Protein AF-A0A539DMY1-F1 (afdb_monomer_lite)

Secondary structure (DSSP, 8-state):
-------S----EEEEEEEETTSSHHHHHHHHHHHHHHTT-SEEEEEEE-SS--TT-EEEEEEEEESS-----S--SS-SEEEESSGGGHHHH-TTTTPPTT-EEEEE-SS-GGGSSS-TTSEEEEE-HHHHHHHHHHHHHHHTTS-------------S-----------------------

pLDDT: mean 78.39, std 23.57, range [34.47, 98.5]

Foldseek 3Di:
DDDPDPDPDPDKAKEKEKDFAPLCQQVVQVVVQVVLVVVQFPAKDKAWADDPHDGGDITMIMIITHNDHDPDPDHDQAHLEYEYSALVCVVPPVRCHNHDQNGEYEYQDPDDPVPRPDDPSHHYHYDPPVVVVVVVVVVVVVVVPPPPDPDDDPDDDDDDPPPDDDPDDDDDDDDDDDDDDDD

Sequence (183 aa):
MSCMSDEPGVRMHEIRWHGRGGQGAVTSSKILAEAAFRSGWSGVTAAPSFGAERRGAPITASTRMDREPIRILSQVTTPDVVVVLDDSLLAVANPAAGLKPGGVVIVNTVRPRAELAIPADVRVVTADVTGSALLQMHSHQGRRRRTSRPRASPSSVRTREERDERTRDIDVPPERWRGRRHG

Radius of gyration: 31.94 Å; chains: 1; bounding box: 66×73×78 Å

Structure (mmCIF, N/CA/C/O backbone):
data_AF-A0A539DMY1-F1
#
_entry.id   AF-A0A539DMY1-F1
#
loop_
_atom_site.group_PDB
_atom_site.id
_atom_site.type_symbol
_atom_site.label_atom_id
_atom_site.label_alt_id
_atom_site.label_comp_id
_atom_site.label_asym_id
_atom_site.label_entity_id
_atom_site.label_seq_id
_atom_site.pdbx_PDB_ins_code
_atom_site.Cartn_x
_atom_site.Cartn_y
_atom_site.Cartn_z
_atom_site.occupancy
_atom_site.B_iso_or_equiv
_atom_site.auth_seq_id
_atom_site.auth_comp_id
_atom_site.auth_asym_id
_atom_site.auth_atom_id
_atom_site.pdbx_PDB_model_num
ATOM 1 N N . MET A 1 1 ? -35.973 -7.659 3.995 1.00 44.03 1 MET A N 1
ATOM 2 C CA . MET A 1 1 ? -35.376 -7.594 5.341 1.00 44.03 1 MET A CA 1
ATOM 3 C C . MET A 1 1 ? -34.502 -8.826 5.499 1.00 44.03 1 MET A C 1
ATOM 5 O O . MET A 1 1 ? -35.017 -9.877 5.838 1.00 44.03 1 MET A O 1
ATOM 9 N N . SER A 1 2 ? -33.229 -8.739 5.111 1.00 34.47 2 SER A N 1
ATOM 10 C CA . SER A 1 2 ? -32.269 -9.826 5.309 1.00 34.47 2 SER A CA 1
ATOM 11 C C . SER A 1 2 ? -31.121 -9.222 6.089 1.00 34.47 2 SER A C 1
ATOM 13 O O . SER A 1 2 ? -30.391 -8.379 5.571 1.00 34.47 2 SER A O 1
ATOM 15 N N . CYS A 1 3 ? -31.072 -9.570 7.368 1.00 37.69 3 CYS A N 1
ATOM 16 C CA . CYS A 1 3 ? -29.945 -9.328 8.242 1.00 37.69 3 CYS A CA 1
ATOM 17 C C . CYS A 1 3 ? -28.691 -9.909 7.578 1.00 37.69 3 CYS A C 1
ATOM 19 O O . CYS A 1 3 ? -28.530 -11.122 7.474 1.00 37.69 3 CYS A O 1
ATOM 21 N N . MET A 1 4 ? -27.821 -9.036 7.072 1.00 38.12 4 MET A N 1
ATOM 22 C CA . MET A 1 4 ? -26.410 -9.376 6.980 1.00 38.12 4 MET A CA 1
ATOM 23 C C . MET A 1 4 ? -25.925 -9.389 8.420 1.00 38.12 4 MET A C 1
ATOM 25 O O . MET A 1 4 ? -25.884 -8.349 9.070 1.00 38.12 4 MET A O 1
ATOM 29 N N . SER A 1 5 ? -25.707 -10.590 8.931 1.00 37.28 5 SER A N 1
ATOM 30 C CA . SER A 1 5 ? -25.132 -10.847 10.238 1.00 37.28 5 SER A CA 1
ATOM 31 C C . SER A 1 5 ? -23.865 -10.007 10.406 1.00 37.28 5 SER A C 1
ATOM 33 O O . SER A 1 5 ? -22.909 -10.172 9.649 1.00 37.28 5 SER A O 1
ATOM 35 N N . ASP A 1 6 ? -23.880 -9.095 11.377 1.00 40.34 6 ASP A N 1
ATOM 36 C CA . ASP A 1 6 ? -22.663 -8.555 11.970 1.00 40.34 6 ASP A CA 1
ATOM 37 C C . ASP A 1 6 ? -21.884 -9.742 12.555 1.00 40.34 6 ASP A C 1
ATOM 39 O O . ASP A 1 6 ? -22.285 -10.337 13.556 1.00 40.34 6 ASP A O 1
ATOM 43 N N . GLU A 1 7 ? -20.795 -10.126 11.892 1.00 44.75 7 GLU A N 1
ATOM 44 C CA . GLU A 1 7 ? -19.811 -11.045 12.458 1.00 44.75 7 GLU A CA 1
ATOM 45 C C . GLU A 1 7 ? -19.083 -10.331 13.614 1.00 44.75 7 GLU A C 1
ATOM 47 O O . GLU A 1 7 ? -18.642 -9.185 13.460 1.00 44.75 7 GLU A O 1
ATOM 52 N N . PRO A 1 8 ? -18.948 -10.969 14.787 1.00 44.97 8 PRO A N 1
ATOM 53 C CA . PRO A 1 8 ? -18.409 -10.327 15.971 1.00 44.97 8 PRO A CA 1
ATOM 54 C C . PRO A 1 8 ? -16.902 -10.086 15.806 1.00 44.97 8 PRO A C 1
ATOM 56 O O . PRO A 1 8 ? -16.111 -11.017 15.664 1.00 44.97 8 PRO A O 1
ATOM 59 N N . GLY A 1 9 ? -16.508 -8.813 15.872 1.00 47.12 9 GLY A N 1
ATOM 60 C CA . GLY A 1 9 ? -15.114 -8.377 15.937 1.00 47.12 9 GLY A CA 1
ATOM 61 C C . GLY A 1 9 ? -14.579 -7.861 14.607 1.00 47.12 9 GLY A C 1
ATOM 62 O O . GLY A 1 9 ? -13.800 -8.538 13.933 1.00 47.12 9 GLY A O 1
ATOM 63 N N . VAL A 1 10 ? -14.924 -6.618 14.257 1.00 53.94 10 VAL A N 1
ATOM 64 C CA . VAL A 1 10 ? -14.145 -5.869 13.265 1.00 53.94 10 VAL A CA 1
ATOM 65 C C . VAL A 1 10 ? -12.743 -5.700 13.841 1.00 53.94 10 VAL A C 1
ATOM 67 O O . VAL A 1 10 ? -12.501 -4.861 14.700 1.00 53.94 10 VAL A O 1
ATOM 70 N N . ARG A 1 11 ? -11.831 -6.567 13.397 1.00 73.88 11 ARG A N 1
ATOM 71 C CA . ARG A 1 11 ? -10.400 -6.436 13.647 1.00 73.88 11 ARG A CA 1
ATOM 72 C C . ARG A 1 11 ? -9.908 -5.172 12.952 1.00 73.88 11 ARG A C 1
ATOM 74 O O . ARG A 1 11 ? -10.286 -4.929 11.807 1.00 73.88 11 ARG A O 1
ATOM 81 N N . MET A 1 12 ? -9.022 -4.434 13.614 1.00 91.25 12 MET A N 1
ATOM 82 C CA . MET A 1 12 ? -8.227 -3.367 13.013 1.00 91.25 12 MET A CA 1
ATOM 83 C C . MET A 1 12 ? -7.776 -3.739 11.595 1.00 91.25 12 MET A C 1
ATOM 85 O O . MET A 1 12 ? -7.066 -4.730 11.403 1.00 91.25 12 MET A O 1
ATOM 89 N N . HIS A 1 13 ? -8.161 -2.923 10.617 1.00 95.62 13 HIS A N 1
ATOM 90 C CA . HIS A 1 13 ? -7.694 -3.069 9.245 1.00 95.62 13 HIS A CA 1
ATOM 91 C C . HIS A 1 13 ? -6.403 -2.294 9.061 1.00 95.62 13 HIS A C 1
ATOM 93 O O . HIS A 1 13 ? -6.352 -1.091 9.325 1.00 95.62 13 HIS A O 1
ATOM 99 N N . GLU A 1 14 ? -5.374 -2.969 8.564 1.00 97.38 14 GLU A N 1
ATOM 100 C CA . GLU A 1 14 ? -4.057 -2.389 8.354 1.00 97.38 14 GLU A CA 1
ATOM 101 C C . GLU A 1 14 ? -3.675 -2.437 6.875 1.00 97.38 14 GLU A C 1
ATOM 103 O O . GLU A 1 14 ? -3.583 -3.498 6.253 1.00 97.38 14 GLU A O 1
ATOM 108 N N . ILE A 1 15 ? -3.416 -1.263 6.309 1.00 98.12 15 ILE A N 1
ATOM 109 C CA . ILE A 1 15 ? -3.026 -1.084 4.916 1.00 98.12 15 ILE A CA 1
ATOM 110 C C . ILE A 1 15 ? -1.605 -0.546 4.883 1.00 98.12 15 ILE A C 1
ATOM 112 O O . ILE A 1 15 ? -1.301 0.449 5.544 1.00 98.12 15 ILE A O 1
ATOM 116 N N . ARG A 1 16 ? -0.740 -1.173 4.085 1.00 98.00 16 ARG A N 1
ATOM 117 C CA . ARG A 1 16 ? 0.625 -0.705 3.840 1.00 98.00 16 ARG A CA 1
ATOM 118 C C . ARG A 1 16 ? 0.800 -0.283 2.388 1.00 98.00 16 ARG A C 1
ATOM 120 O O . ARG A 1 16 ? 0.667 -1.076 1.461 1.00 98.00 16 ARG A O 1
ATOM 127 N N . TRP A 1 17 ? 1.147 0.977 2.206 1.00 98.00 17 TRP A N 1
ATOM 128 C CA . TRP A 1 17 ? 1.390 1.609 0.923 1.00 98.00 17 TRP A CA 1
ATOM 129 C C . TRP A 1 17 ? 2.879 1.561 0.612 1.00 98.00 17 TRP A C 1
ATOM 131 O O . TRP A 1 17 ? 3.698 1.905 1.460 1.00 98.00 17 TRP A O 1
ATOM 141 N N . HIS A 1 18 ? 3.216 1.176 -0.610 1.00 97.12 18 HIS A N 1
ATOM 142 C CA . HIS A 1 18 ? 4.561 1.165 -1.167 1.00 97.12 18 HIS A CA 1
ATOM 143 C C . HIS A 1 18 ? 4.584 2.089 -2.374 1.00 97.12 18 HIS A C 1
ATOM 145 O O . HIS A 1 18 ? 3.782 1.945 -3.296 1.00 97.12 18 HIS A O 1
ATOM 151 N N . GLY A 1 19 ? 5.501 3.047 -2.368 1.00 95.31 19 GLY A N 1
ATOM 152 C CA . GLY A 1 19 ? 5.672 3.988 -3.464 1.00 95.31 19 GLY A CA 1
ATOM 153 C C . GLY A 1 19 ? 7.101 4.497 -3.535 1.00 95.31 19 GLY A C 1
ATOM 154 O O . GLY A 1 19 ? 7.975 4.075 -2.784 1.00 95.31 19 GLY A O 1
ATOM 155 N N . ARG A 1 20 ? 7.333 5.448 -4.428 1.00 93.12 20 ARG A N 1
ATOM 156 C CA . ARG A 1 20 ? 8.542 6.272 -4.456 1.00 93.12 20 ARG A CA 1
ATOM 157 C C . ARG A 1 20 ? 8.213 7.695 -4.034 1.00 93.12 20 ARG A C 1
ATOM 159 O O . ARG A 1 20 ? 7.073 8.147 -4.177 1.00 93.12 20 ARG A O 1
ATOM 166 N N . GLY A 1 21 ? 9.217 8.424 -3.553 1.00 90.69 21 GLY A N 1
ATOM 167 C CA . GLY A 1 21 ? 9.070 9.844 -3.234 1.00 90.69 21 GLY A CA 1
ATOM 168 C C . GLY A 1 21 ? 8.461 10.607 -4.417 1.00 90.69 21 GLY A C 1
ATOM 169 O O . GLY A 1 21 ? 9.033 10.610 -5.504 1.00 90.69 21 GLY A O 1
ATOM 170 N N . GLY A 1 22 ? 7.292 11.222 -4.208 1.00 89.69 22 GLY A N 1
ATOM 171 C CA . GLY A 1 22 ? 6.531 11.941 -5.241 1.00 89.69 22 GLY A CA 1
ATOM 172 C C . GLY A 1 22 ? 5.372 11.168 -5.890 1.00 89.69 22 GLY A C 1
ATOM 173 O O . GLY A 1 22 ? 4.535 11.797 -6.524 1.00 89.69 22 GLY A O 1
ATOM 174 N N . GLN A 1 23 ? 5.246 9.850 -5.690 1.00 92.88 23 GLN A N 1
ATOM 175 C CA . GLN A 1 23 ? 4.141 9.052 -6.260 1.00 92.88 23 GLN A CA 1
ATOM 176 C C . GLN A 1 23 ? 2.827 9.141 -5.468 1.00 92.88 23 GLN A C 1
ATOM 178 O O . GLN A 1 23 ? 1.802 8.627 -5.902 1.00 92.88 23 GLN A O 1
ATOM 183 N N . GLY A 1 24 ? 2.844 9.783 -4.298 1.00 94.25 24 GLY A N 1
ATOM 184 C CA . GLY A 1 24 ? 1.634 10.041 -3.519 1.00 94.25 24 GLY A CA 1
ATOM 185 C C . GLY A 1 24 ? 1.256 8.972 -2.492 1.00 94.25 24 GLY A C 1
ATOM 186 O O . GLY A 1 24 ? 0.175 9.083 -1.934 1.00 94.25 24 GLY A O 1
ATOM 187 N N . ALA A 1 25 ? 2.113 7.996 -2.158 1.00 95.88 25 ALA A N 1
ATOM 188 C CA . ALA A 1 25 ? 1.799 6.968 -1.146 1.00 95.88 25 ALA A CA 1
ATOM 189 C C . ALA A 1 25 ? 1.357 7.557 0.209 1.00 95.88 25 ALA A C 1
ATOM 191 O O . ALA A 1 25 ? 0.336 7.154 0.764 1.00 95.88 25 ALA A O 1
ATOM 192 N N . VAL A 1 26 ? 2.076 8.568 0.710 1.00 95.75 26 VAL A N 1
ATOM 193 C CA . VAL A 1 26 ? 1.724 9.272 1.958 1.00 95.75 26 VAL A CA 1
ATOM 194 C C . VAL A 1 26 ? 0.393 10.013 1.824 1.00 95.75 26 VAL A C 1
ATOM 196 O O . VAL A 1 26 ? -0.422 10.010 2.744 1.00 95.75 26 VAL A O 1
ATOM 199 N N . THR A 1 27 ? 0.158 10.643 0.675 1.00 97.19 27 THR A N 1
ATOM 200 C CA . THR A 1 27 ? -1.080 11.377 0.404 1.00 97.19 27 THR A CA 1
ATOM 201 C C . THR A 1 27 ? -2.274 10.428 0.334 1.00 97.19 27 THR A C 1
ATOM 203 O O . THR A 1 27 ? -3.262 10.664 1.019 1.00 97.19 27 THR A O 1
ATOM 206 N N . SER A 1 28 ? -2.171 9.324 -0.409 1.00 97.94 28 SER A N 1
ATOM 207 C CA . SER A 1 28 ? -3.216 8.299 -0.511 1.00 97.94 28 SER A CA 1
ATOM 208 C C . SER A 1 28 ? -3.543 7.680 0.846 1.00 97.94 28 SER A C 1
ATOM 210 O O . SER A 1 28 ? -4.714 7.535 1.184 1.00 97.94 28 SER A O 1
ATOM 212 N N . SER A 1 29 ? -2.522 7.401 1.662 1.00 98.06 29 SER A N 1
ATOM 213 C CA . SER A 1 29 ? -2.694 6.909 3.031 1.00 98.06 29 SER A CA 1
ATOM 214 C C . SER A 1 29 ? -3.525 7.860 3.900 1.00 98.06 29 SER A C 1
ATOM 216 O O . SER A 1 29 ? -4.466 7.422 4.568 1.00 98.06 29 SER A O 1
ATOM 218 N N . LYS A 1 30 ? -3.223 9.165 3.848 1.00 98.06 30 LYS A N 1
ATOM 219 C CA . LYS A 1 30 ? -3.973 10.207 4.568 1.00 98.06 30 LYS A CA 1
ATOM 220 C C . LYS A 1 30 ? -5.390 10.381 4.029 1.00 98.06 30 LYS A C 1
ATOM 222 O O . LYS A 1 30 ? -6.317 10.501 4.820 1.00 98.06 30 LYS A O 1
ATOM 227 N N . ILE A 1 31 ? -5.565 10.364 2.705 1.00 98.50 31 ILE A N 1
ATOM 228 C CA . ILE A 1 31 ? -6.885 10.454 2.067 1.00 98.50 31 ILE A CA 1
ATOM 229 C C . ILE A 1 31 ? -7.765 9.279 2.498 1.00 98.50 31 ILE A C 1
ATOM 231 O O . ILE A 1 31 ? -8.928 9.495 2.828 1.00 98.50 31 ILE A O 1
ATOM 235 N N . LEU A 1 32 ? -7.224 8.055 2.539 1.00 98.38 32 LEU A N 1
ATOM 236 C CA . LEU A 1 32 ? -7.982 6.892 2.997 1.00 98.38 32 LEU A CA 1
ATOM 237 C C . LEU A 1 32 ? -8.379 7.025 4.472 1.00 98.38 32 LEU A C 1
ATOM 239 O O . LEU A 1 32 ? -9.529 6.760 4.804 1.00 98.38 32 LEU A O 1
ATOM 243 N N . ALA A 1 33 ? -7.461 7.455 5.342 1.00 97.81 33 ALA A N 1
ATOM 244 C CA . ALA A 1 33 ? -7.770 7.662 6.758 1.00 97.81 33 ALA A CA 1
ATOM 245 C C . ALA A 1 33 ? -8.865 8.722 6.960 1.00 97.81 33 ALA A C 1
ATOM 247 O O . ALA A 1 33 ? -9.810 8.495 7.710 1.00 97.81 33 ALA A O 1
ATOM 248 N N . GLU A 1 34 ? -8.781 9.844 6.242 1.00 98.25 34 GLU A N 1
ATOM 249 C CA . GLU A 1 34 ? -9.794 10.903 6.276 1.00 98.25 34 GLU A CA 1
ATOM 250 C C . GLU A 1 34 ? -11.153 10.407 5.762 1.00 98.25 34 GLU A C 1
ATOM 252 O O . GLU A 1 34 ? -12.193 10.667 6.367 1.00 98.25 34 GLU A O 1
ATOM 257 N N . ALA A 1 35 ? -11.164 9.655 4.658 1.00 98.38 35 ALA A N 1
ATOM 258 C CA . ALA A 1 35 ? -12.384 9.068 4.115 1.00 98.38 35 ALA A CA 1
ATOM 259 C C . ALA A 1 35 ? -13.011 8.055 5.086 1.00 98.38 35 ALA A C 1
ATOM 261 O O . ALA A 1 35 ? -14.230 8.058 5.269 1.00 98.38 35 ALA A O 1
ATOM 262 N N . ALA A 1 36 ? -12.194 7.225 5.740 1.00 97.44 36 ALA A N 1
ATOM 263 C CA . ALA A 1 36 ? -12.648 6.284 6.758 1.00 97.44 36 ALA A CA 1
ATOM 264 C C . ALA A 1 36 ? -13.253 7.024 7.959 1.00 97.44 36 ALA A C 1
ATOM 266 O O . ALA A 1 36 ? -14.377 6.727 8.356 1.00 97.44 36 ALA A O 1
ATOM 267 N N . PHE A 1 37 ? -12.584 8.056 8.475 1.00 97.06 37 PHE A N 1
ATOM 268 C CA . PHE A 1 37 ? -13.116 8.866 9.572 1.00 97.06 37 PHE A CA 1
ATOM 269 C C . PHE A 1 37 ? -14.488 9.461 9.232 1.00 97.06 37 PHE A C 1
ATOM 271 O O . PHE A 1 37 ? -15.457 9.283 9.970 1.00 97.06 37 PHE A O 1
ATOM 278 N N . ARG A 1 38 ? -14.612 10.069 8.045 1.00 97.81 38 ARG A N 1
ATOM 279 C CA . ARG A 1 38 ? -15.887 10.606 7.534 1.00 97.81 38 ARG A CA 1
ATOM 280 C C . ARG A 1 38 ? -16.967 9.542 7.331 1.00 97.81 38 ARG A C 1
ATOM 282 O O . ARG A 1 38 ? -18.144 9.881 7.293 1.00 97.81 38 ARG A O 1
ATOM 289 N N . SER A 1 39 ? -16.577 8.276 7.212 1.00 96.31 39 SER A N 1
ATOM 290 C CA . SER A 1 39 ? -17.476 7.126 7.053 1.00 96.31 39 SER A CA 1
ATOM 291 C C . SER A 1 39 ? -17.834 6.448 8.387 1.00 96.31 39 SER A C 1
ATOM 293 O O . SER A 1 39 ? -18.388 5.349 8.386 1.00 96.31 39 SER A O 1
ATOM 295 N N . GLY A 1 40 ? -17.519 7.068 9.531 1.00 94.56 40 GLY A N 1
ATOM 296 C CA . GLY A 1 40 ? -17.907 6.577 10.859 1.00 94.56 40 GLY A CA 1
ATOM 297 C C . GLY A 1 40 ? -16.941 5.562 11.481 1.00 94.56 40 GLY A C 1
ATOM 298 O O . GLY A 1 40 ? -17.343 4.779 12.344 1.00 94.56 40 GLY A O 1
ATOM 299 N N . TRP A 1 41 ? -15.680 5.535 11.045 1.00 96.06 41 TRP A N 1
ATOM 300 C CA . TRP A 1 41 ? -14.614 4.816 11.747 1.00 96.06 41 TRP A CA 1
ATOM 301 C C . TRP A 1 41 ? -14.092 5.691 12.890 1.00 96.06 41 TRP A C 1
ATOM 303 O O . TRP A 1 41 ? -13.630 6.806 12.649 1.00 96.06 41 TRP A O 1
ATOM 313 N N . SER A 1 42 ? -14.200 5.214 14.134 1.00 93.38 42 SER A N 1
ATOM 314 C CA . SER A 1 42 ? -13.863 6.021 15.316 1.00 93.38 42 SER A CA 1
ATOM 315 C C . SER A 1 42 ? -12.353 6.081 15.577 1.00 93.38 42 SER A C 1
ATOM 317 O O . SER A 1 42 ? -11.858 7.073 16.112 1.00 93.38 42 SER A O 1
ATOM 319 N N . GLY A 1 43 ? -11.610 5.053 15.156 1.00 95.38 43 GLY A N 1
ATOM 320 C CA . GLY A 1 43 ? -10.158 5.017 15.197 1.00 95.38 43 GLY A CA 1
ATOM 321 C C . GLY A 1 43 ? -9.577 4.994 13.794 1.00 95.38 43 GLY A C 1
ATOM 322 O O . GLY A 1 43 ? -9.778 4.037 13.053 1.00 95.38 43 GLY A O 1
ATOM 323 N N . VAL A 1 44 ? -8.813 6.024 13.434 1.00 96.88 44 VAL A N 1
ATOM 324 C CA . VAL A 1 44 ? -8.053 6.058 12.181 1.00 96.88 44 VAL A CA 1
ATOM 325 C C . VAL A 1 44 ? -6.644 6.575 12.423 1.00 96.88 44 VAL A C 1
ATOM 327 O O . VAL A 1 44 ? -6.436 7.510 13.195 1.00 96.88 44 VAL A O 1
ATOM 330 N N . THR A 1 45 ? -5.661 5.990 11.748 1.00 96.88 45 THR A N 1
ATOM 331 C CA . THR A 1 45 ? -4.297 6.524 11.729 1.00 96.88 45 THR A CA 1
ATOM 332 C C . THR A 1 45 ? -3.724 6.469 10.323 1.00 96.88 45 THR A C 1
ATOM 334 O O . THR A 1 45 ? -4.023 5.566 9.543 1.00 96.88 45 THR A O 1
ATOM 337 N N . ALA A 1 46 ? -2.894 7.455 9.994 1.00 96.62 46 ALA A N 1
ATOM 338 C CA . ALA A 1 46 ? -2.078 7.465 8.790 1.00 96.62 46 ALA A CA 1
ATOM 339 C C . ALA A 1 46 ? -0.669 7.911 9.170 1.00 96.62 46 ALA A C 1
ATOM 341 O O . ALA A 1 46 ? -0.485 9.016 9.683 1.00 96.62 46 ALA A O 1
ATOM 342 N N . ALA A 1 47 ? 0.322 7.062 8.922 1.00 94.81 47 ALA A N 1
ATOM 343 C CA . ALA A 1 47 ? 1.703 7.333 9.289 1.00 94.81 47 ALA A CA 1
ATOM 344 C C . ALA A 1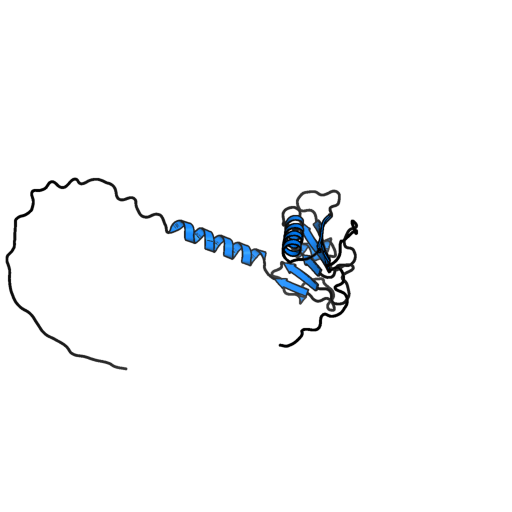 47 ? 2.629 7.023 8.113 1.00 94.81 47 ALA A C 1
ATOM 346 O O . ALA A 1 47 ? 2.582 5.918 7.567 1.00 94.81 47 ALA A O 1
ATOM 347 N N . PRO A 1 48 ? 3.484 7.968 7.696 1.00 94.12 48 PRO A N 1
ATOM 348 C CA . PRO A 1 48 ? 4.523 7.649 6.740 1.00 94.12 48 PRO A CA 1
ATOM 349 C C . PRO A 1 48 ? 5.642 6.830 7.405 1.00 94.12 48 PRO A C 1
ATOM 351 O O . PRO A 1 48 ? 5.789 6.814 8.630 1.00 94.12 48 PRO A O 1
ATOM 354 N N . SER A 1 49 ? 6.448 6.161 6.588 1.00 90.12 49 SER A N 1
ATOM 355 C CA . SER A 1 49 ? 7.661 5.474 7.011 1.00 90.12 49 SER A CA 1
ATOM 356 C C . SER A 1 49 ? 8.719 5.584 5.929 1.00 90.12 49 SER A C 1
ATOM 358 O O . SER A 1 49 ? 8.550 5.105 4.805 1.00 90.12 49 SER A O 1
ATOM 360 N N . PHE A 1 50 ? 9.805 6.243 6.295 1.00 83.25 50 PHE A N 1
ATOM 361 C CA . PHE A 1 50 ? 10.897 6.564 5.402 1.00 83.25 50 PHE A CA 1
ATOM 362 C C . PHE A 1 50 ? 12.226 6.433 6.141 1.00 83.25 50 PHE A C 1
ATOM 364 O O . PHE A 1 50 ? 12.319 6.742 7.330 1.00 83.25 50 PHE A O 1
ATOM 371 N N . GLY A 1 51 ? 13.240 5.922 5.443 1.00 75.50 51 GLY A N 1
ATOM 372 C CA . GLY A 1 51 ? 14.617 5.868 5.938 1.00 75.50 51 GLY A CA 1
ATOM 373 C C . GLY A 1 51 ? 15.343 7.200 5.722 1.00 75.50 51 GLY A C 1
ATOM 374 O O . GLY A 1 51 ? 14.728 8.263 5.691 1.00 75.50 51 GLY A O 1
ATOM 375 N N . ALA A 1 52 ? 16.661 7.156 5.508 1.00 69.06 52 ALA A N 1
ATOM 376 C CA . ALA A 1 52 ? 17.422 8.307 5.013 1.00 69.06 52 ALA A CA 1
ATOM 377 C C . ALA A 1 52 ? 17.043 8.589 3.543 1.00 69.06 52 ALA A C 1
ATOM 379 O O . ALA A 1 52 ? 17.671 8.089 2.608 1.00 69.06 52 ALA A O 1
ATOM 380 N N . GLU A 1 53 ? 15.939 9.301 3.330 1.00 67.75 53 GLU A N 1
ATOM 381 C CA . GLU A 1 53 ? 15.253 9.319 2.040 1.00 67.75 53 GLU A CA 1
ATOM 382 C C . GLU A 1 53 ? 15.759 10.418 1.089 1.00 67.75 53 GLU A C 1
ATOM 384 O O . GLU A 1 53 ? 15.870 11.591 1.440 1.00 67.75 53 GLU A O 1
ATOM 389 N N . ARG A 1 54 ? 16.040 10.021 -0.159 1.00 72.81 54 ARG A N 1
ATOM 390 C CA . ARG A 1 54 ? 16.362 10.879 -1.316 1.00 72.81 54 ARG A CA 1
ATOM 391 C C . ARG A 1 54 ? 15.229 10.792 -2.345 1.00 72.81 54 ARG A C 1
ATOM 393 O O . ARG A 1 54 ? 14.461 9.831 -2.327 1.00 72.81 54 ARG A O 1
ATOM 400 N N . ARG A 1 55 ? 15.115 11.751 -3.277 1.00 76.50 55 ARG A N 1
ATOM 401 C CA . ARG A 1 55 ? 14.081 11.698 -4.339 1.00 76.50 55 ARG A CA 1
ATOM 402 C C . ARG A 1 55 ? 14.105 10.345 -5.063 1.00 76.50 55 ARG A C 1
ATOM 404 O O . ARG A 1 55 ? 15.172 9.847 -5.408 1.00 76.50 55 ARG A O 1
ATOM 411 N N . GLY A 1 56 ? 12.925 9.768 -5.292 1.00 78.50 56 GLY A N 1
ATOM 412 C CA . GLY A 1 56 ? 12.768 8.491 -5.996 1.00 78.50 56 GLY A CA 1
ATOM 413 C C . GLY A 1 56 ? 13.117 7.236 -5.184 1.00 78.50 56 GLY A C 1
ATOM 414 O O . GLY A 1 56 ? 12.906 6.128 -5.689 1.00 78.50 56 GLY A O 1
ATOM 415 N N . ALA A 1 57 ? 13.611 7.370 -3.947 1.00 86.94 57 ALA A N 1
ATOM 416 C CA . ALA A 1 57 ? 13.809 6.225 -3.062 1.00 86.94 57 ALA A CA 1
ATOM 417 C C . ALA A 1 57 ? 12.465 5.529 -2.756 1.00 86.94 57 ALA A C 1
ATOM 419 O O . ALA A 1 57 ? 11.431 6.206 -2.751 1.00 86.94 57 ALA A O 1
ATOM 420 N N . PRO A 1 58 ? 12.463 4.197 -2.546 1.00 92.00 58 PRO A N 1
ATOM 421 C CA . PRO A 1 58 ? 11.310 3.479 -2.016 1.00 92.00 58 PRO A CA 1
ATOM 422 C C . PRO A 1 58 ? 10.898 4.047 -0.662 1.00 92.00 58 PRO A C 1
ATOM 424 O O . PRO A 1 58 ? 11.735 4.185 0.226 1.00 92.00 58 PRO A O 1
ATOM 427 N N . ILE A 1 59 ? 9.612 4.345 -0.530 1.00 93.69 59 ILE A N 1
ATOM 428 C CA . ILE A 1 59 ? 8.990 4.893 0.670 1.00 93.69 59 ILE A CA 1
ATOM 429 C C . ILE A 1 59 ? 7.807 4.006 1.025 1.00 93.69 59 ILE A C 1
ATOM 431 O O . ILE A 1 59 ? 7.173 3.412 0.141 1.00 93.69 59 ILE A O 1
ATOM 435 N N . THR A 1 60 ? 7.439 3.985 2.300 1.00 95.31 60 THR A N 1
ATOM 436 C CA . THR A 1 60 ? 6.187 3.358 2.713 1.00 95.31 60 THR A CA 1
ATOM 437 C C . THR A 1 60 ? 5.305 4.317 3.496 1.00 95.31 60 THR A C 1
ATOM 439 O O . THR A 1 60 ? 5.732 5.350 4.009 1.00 95.31 60 THR A O 1
ATOM 442 N N . ALA A 1 61 ? 4.020 4.005 3.541 1.00 96.50 61 ALA A N 1
ATOM 443 C CA . ALA A 1 61 ? 3.079 4.625 4.457 1.00 96.50 61 ALA A CA 1
ATOM 444 C C . ALA A 1 61 ? 2.136 3.550 4.977 1.00 96.50 61 ALA A C 1
ATOM 446 O O . ALA A 1 61 ? 1.988 2.489 4.371 1.00 96.50 61 ALA A O 1
ATOM 447 N N . SER A 1 62 ? 1.481 3.817 6.092 1.00 97.06 62 SER A N 1
ATOM 448 C CA . SER A 1 62 ? 0.507 2.913 6.676 1.00 97.06 62 SER A CA 1
ATOM 449 C C . SER A 1 62 ? -0.781 3.643 6.992 1.00 97.06 62 SER A C 1
ATOM 451 O O . SER A 1 62 ? -0.760 4.796 7.412 1.00 97.06 62 SER A O 1
ATOM 453 N N . THR A 1 63 ? -1.897 2.955 6.786 1.00 97.88 63 THR A N 1
ATOM 454 C CA . THR A 1 63 ? -3.218 3.396 7.222 1.00 97.88 63 THR A CA 1
ATOM 455 C C . THR A 1 63 ? -3.805 2.322 8.116 1.00 97.88 63 THR A C 1
ATOM 457 O O . THR A 1 63 ? -3.770 1.146 7.757 1.00 97.88 63 THR A O 1
ATOM 460 N N . ARG A 1 64 ? -4.356 2.723 9.260 1.00 97.38 64 ARG A N 1
ATOM 461 C CA . ARG A 1 64 ? -5.163 1.847 10.105 1.00 97.38 64 ARG A CA 1
ATOM 462 C C . ARG A 1 64 ? -6.551 2.418 10.274 1.00 97.38 64 ARG A C 1
ATOM 464 O O . ARG A 1 64 ? -6.702 3.637 10.356 1.00 97.38 64 ARG A O 1
ATOM 471 N N . MET A 1 65 ? -7.537 1.540 10.354 1.00 96.44 65 MET A N 1
ATOM 472 C CA . MET A 1 65 ? -8.903 1.914 10.694 1.00 96.44 65 MET A CA 1
ATOM 473 C C . 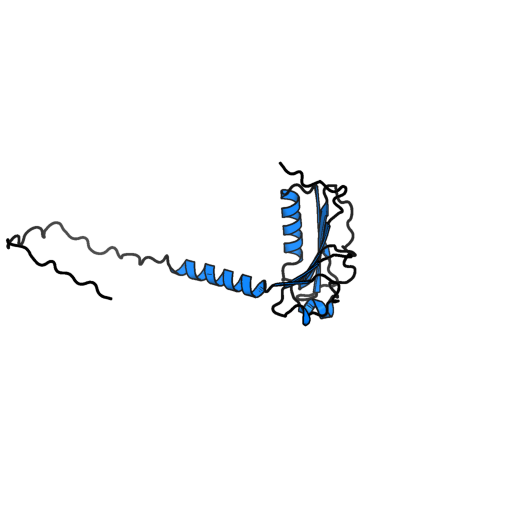MET A 1 65 ? -9.564 0.830 11.540 1.00 96.44 65 MET A C 1
ATOM 475 O O . MET A 1 65 ? -9.412 -0.361 11.267 1.00 96.44 65 MET A O 1
ATOM 479 N N . ASP A 1 66 ? -10.262 1.266 12.580 1.00 96.00 66 ASP A N 1
ATOM 480 C CA . ASP A 1 66 ? -10.955 0.432 13.554 1.00 96.00 66 ASP A CA 1
ATOM 481 C C . ASP A 1 66 ? -12.243 1.144 14.031 1.00 96.00 66 ASP A C 1
ATOM 483 O O . ASP A 1 66 ? -12.394 2.369 13.921 1.00 96.00 66 ASP A O 1
ATOM 487 N N . ARG A 1 67 ? -13.216 0.364 14.505 1.00 93.81 67 ARG A N 1
ATOM 488 C CA . ARG A 1 67 ? -14.427 0.863 15.163 1.00 93.81 67 ARG A CA 1
ATOM 489 C C . ARG A 1 67 ? -14.149 1.357 16.582 1.00 93.81 67 ARG A C 1
ATOM 491 O O . ARG A 1 67 ? -15.009 2.052 17.124 1.00 93.81 67 ARG A O 1
ATOM 498 N N . GLU A 1 68 ? -12.967 1.088 17.133 1.00 93.19 68 GLU A N 1
ATOM 499 C CA . GLU A 1 68 ? -12.488 1.599 18.422 1.00 93.19 68 GLU A CA 1
ATOM 500 C C . GLU A 1 68 ? -11.248 2.513 18.299 1.00 93.19 68 GLU A C 1
ATOM 502 O O . GLU A 1 68 ? -10.518 2.454 17.307 1.00 93.19 68 GLU A O 1
ATOM 507 N N . PRO A 1 69 ? -10.950 3.357 19.310 1.00 92.94 69 PRO A N 1
ATOM 508 C CA . PRO A 1 69 ? -9.763 4.209 19.301 1.00 92.94 69 PRO A CA 1
ATOM 509 C C . PRO A 1 69 ? -8.443 3.432 19.183 1.00 92.94 69 PRO A C 1
ATOM 511 O O . PRO A 1 69 ? -8.111 2.580 20.010 1.00 92.94 69 PRO A O 1
ATOM 514 N N . ILE A 1 70 ? -7.620 3.814 18.205 1.00 94.19 70 ILE A N 1
ATOM 515 C CA . ILE A 1 70 ? -6.316 3.196 17.939 1.00 94.19 70 ILE A CA 1
ATOM 516 C C . ILE A 1 70 ? -5.221 3.908 18.741 1.00 94.19 70 ILE A C 1
ATOM 518 O O . ILE A 1 70 ? -4.990 5.101 18.561 1.00 94.19 70 ILE A O 1
ATOM 522 N N . ARG A 1 71 ? -4.488 3.165 19.583 1.00 91.44 71 ARG A N 1
ATOM 523 C CA . ARG A 1 71 ? -3.321 3.673 20.344 1.00 91.44 71 ARG A CA 1
ATOM 524 C C . ARG A 1 71 ? -1.965 3.208 19.796 1.00 91.44 71 ARG A C 1
ATOM 526 O O . ARG A 1 71 ? -0.925 3.495 20.380 1.00 91.44 71 ARG A O 1
ATOM 533 N N . ILE A 1 72 ? -1.967 2.479 18.681 1.00 91.00 72 ILE A N 1
ATOM 534 C CA . ILE A 1 72 ? -0.760 1.929 18.057 1.00 91.00 72 ILE A CA 1
ATOM 535 C C . ILE A 1 72 ? -0.088 3.002 17.196 1.00 91.00 72 ILE A C 1
ATOM 537 O O . ILE A 1 72 ? -0.679 3.492 16.235 1.00 91.00 72 ILE A O 1
ATOM 541 N N . LEU A 1 73 ? 1.166 3.321 17.522 1.00 85.19 73 LEU A N 1
ATOM 542 C CA . LEU A 1 73 ? 1.995 4.298 16.800 1.00 85.19 73 LEU A CA 1
ATOM 543 C C . LEU A 1 73 ? 3.130 3.652 15.986 1.00 85.19 73 LEU A C 1
ATOM 545 O O . LEU A 1 73 ? 3.861 4.343 15.281 1.00 85.19 73 LEU A O 1
ATOM 549 N N . SER A 1 74 ? 3.299 2.331 16.086 1.00 90.69 74 SER A N 1
ATOM 550 C CA . SER A 1 74 ? 4.317 1.585 15.344 1.00 90.69 74 SER A CA 1
ATOM 551 C C . SER A 1 74 ? 3.944 1.420 13.868 1.00 90.69 74 SER A C 1
ATOM 553 O O . SER A 1 74 ? 2.796 1.604 13.462 1.00 90.69 74 SER A O 1
ATOM 555 N N . GLN A 1 75 ? 4.914 1.038 13.041 1.00 90.50 75 GLN A N 1
ATOM 556 C CA . GLN A 1 75 ? 4.665 0.728 11.632 1.00 90.50 75 GLN A CA 1
ATOM 557 C C . GLN A 1 75 ? 3.837 -0.551 11.459 1.00 90.50 75 GLN A C 1
ATOM 559 O O . GLN A 1 75 ? 3.799 -1.407 12.341 1.00 90.50 75 GLN A O 1
ATOM 564 N N . VAL A 1 76 ? 3.158 -0.681 10.316 1.00 94.56 76 VAL A N 1
ATOM 565 C CA . VAL A 1 76 ? 2.418 -1.903 9.960 1.00 94.56 76 VAL A CA 1
ATOM 566 C C . VAL A 1 76 ? 3.403 -2.973 9.491 1.00 94.56 76 VAL A C 1
ATOM 568 O O . VAL A 1 76 ? 3.945 -2.905 8.384 1.00 94.56 76 VAL A O 1
ATOM 571 N N . THR A 1 77 ? 3.627 -3.975 10.336 1.00 93.69 77 THR A N 1
ATOM 572 C CA . THR A 1 77 ? 4.448 -5.153 10.016 1.00 93.69 77 THR A CA 1
ATOM 573 C C . THR A 1 77 ? 3.620 -6.268 9.388 1.00 93.69 77 THR A C 1
ATOM 575 O O . THR A 1 77 ? 4.125 -6.963 8.508 1.00 93.69 77 THR A O 1
ATOM 578 N N . THR A 1 78 ? 2.348 -6.383 9.780 1.00 94.94 78 THR A N 1
ATOM 579 C CA . THR A 1 78 ? 1.422 -7.427 9.330 1.00 94.94 78 THR A CA 1
ATOM 580 C C . THR A 1 78 ? 0.178 -6.841 8.655 1.00 94.94 78 THR A C 1
ATOM 582 O O . THR A 1 78 ? -0.870 -6.748 9.288 1.00 94.94 78 THR A O 1
ATOM 585 N N . PRO A 1 79 ? 0.266 -6.379 7.397 1.00 96.75 79 PRO A N 1
ATOM 586 C CA . PRO A 1 79 ? -0.866 -5.757 6.714 1.00 96.75 79 PRO A CA 1
ATOM 587 C C . PRO A 1 79 ? -1.944 -6.768 6.296 1.00 96.75 79 PRO A C 1
ATOM 589 O O . PRO A 1 79 ? -1.642 -7.911 5.953 1.00 96.75 79 PRO A O 1
ATOM 592 N N . ASP A 1 80 ? -3.192 -6.305 6.245 1.00 97.31 80 ASP A N 1
ATOM 593 C CA . ASP A 1 80 ? -4.308 -6.972 5.559 1.00 97.31 80 ASP A CA 1
ATOM 594 C C . ASP A 1 80 ? -4.281 -6.664 4.054 1.00 97.31 80 ASP A C 1
ATOM 596 O O . ASP A 1 80 ? -4.598 -7.513 3.218 1.00 97.31 80 ASP A O 1
ATOM 600 N N . VAL A 1 81 ? -3.869 -5.440 3.703 1.00 98.06 81 VAL A N 1
ATOM 601 C CA . VAL A 1 81 ? -3.760 -4.978 2.316 1.00 98.06 81 VAL A CA 1
ATOM 602 C C . VAL A 1 81 ? -2.414 -4.308 2.082 1.00 98.06 81 VAL A C 1
ATOM 604 O O . VAL A 1 81 ? -1.978 -3.449 2.850 1.00 98.06 81 VAL A O 1
ATOM 607 N N . VAL A 1 82 ? -1.770 -4.655 0.973 1.00 98.19 82 VAL A N 1
ATOM 608 C CA . VAL A 1 82 ? -0.591 -3.955 0.464 1.00 98.19 82 VAL A CA 1
ATOM 609 C C . VAL A 1 82 ? -0.950 -3.278 -0.849 1.00 98.19 82 VAL A C 1
ATOM 611 O O . VAL A 1 82 ? -1.475 -3.920 -1.752 1.00 98.19 82 VAL A O 1
ATOM 614 N N . VAL A 1 83 ? -0.642 -1.991 -0.976 1.00 98.38 83 VAL A N 1
ATOM 615 C CA . VAL A 1 83 ? -0.830 -1.235 -2.221 1.00 98.38 83 VAL A CA 1
ATOM 616 C C . VAL A 1 83 ? 0.530 -0.810 -2.748 1.00 98.38 83 VAL A C 1
ATOM 618 O O . VAL A 1 83 ? 1.252 -0.089 -2.068 1.00 98.38 83 VAL A O 1
ATOM 621 N N . VAL A 1 84 ? 0.875 -1.236 -3.958 1.00 97.94 84 VAL A N 1
ATOM 622 C CA . VAL A 1 84 ? 2.141 -0.946 -4.634 1.00 97.94 84 VAL A CA 1
ATOM 623 C C . VAL A 1 84 ? 1.865 0.001 -5.798 1.00 97.94 84 VAL A C 1
ATOM 625 O O . VAL A 1 84 ? 1.231 -0.377 -6.781 1.00 97.94 84 VAL A O 1
ATOM 628 N N . LEU A 1 85 ? 2.325 1.248 -5.682 1.00 97.25 85 LEU A N 1
ATOM 629 C CA . LEU A 1 85 ? 2.064 2.300 -6.672 1.00 97.25 85 LEU A CA 1
ATOM 630 C C . LEU A 1 85 ? 2.891 2.164 -7.955 1.00 97.25 85 LEU A C 1
ATOM 632 O O . LEU A 1 85 ? 2.570 2.810 -8.952 1.00 97.25 85 LEU A O 1
ATOM 636 N N . ASP A 1 86 ? 3.943 1.353 -7.920 1.00 94.75 86 ASP A N 1
ATOM 637 C CA . ASP A 1 86 ? 4.848 1.109 -9.036 1.00 94.75 86 ASP A CA 1
ATOM 638 C C . ASP A 1 86 ? 5.493 -0.270 -8.891 1.00 94.75 86 ASP A C 1
ATOM 640 O O . ASP A 1 86 ? 6.081 -0.600 -7.859 1.00 94.75 86 ASP A O 1
ATOM 644 N N . ASP A 1 87 ? 5.370 -1.096 -9.918 1.00 94.88 87 ASP A N 1
ATOM 645 C CA . ASP A 1 87 ? 5.757 -2.503 -9.871 1.00 94.88 87 ASP A CA 1
ATOM 646 C C . ASP A 1 87 ? 7.274 -2.754 -9.823 1.00 94.88 87 ASP A C 1
ATOM 648 O O . ASP A 1 87 ? 7.693 -3.850 -9.441 1.00 94.88 87 ASP A O 1
ATOM 652 N N . SER A 1 88 ? 8.112 -1.748 -10.102 1.00 93.81 88 SER A N 1
ATOM 653 C CA . SER A 1 88 ? 9.562 -1.840 -9.876 1.00 93.81 88 SER A CA 1
ATOM 654 C C . SER A 1 88 ? 9.903 -2.015 -8.391 1.00 93.81 88 SER A C 1
ATOM 656 O O . SER A 1 88 ? 10.970 -2.528 -8.052 1.00 93.81 88 SER A O 1
ATOM 658 N N . LEU A 1 89 ? 8.988 -1.636 -7.488 1.00 94.50 89 LEU A N 1
ATOM 659 C CA . LEU A 1 89 ? 9.150 -1.797 -6.042 1.00 94.50 89 LEU A CA 1
ATOM 660 C C . LEU A 1 89 ? 9.101 -3.259 -5.595 1.00 94.50 89 LEU A C 1
ATOM 662 O O . LEU A 1 89 ? 9.665 -3.584 -4.549 1.00 94.50 89 LEU A O 1
ATOM 666 N N . LEU A 1 90 ? 8.496 -4.149 -6.390 1.00 94.50 90 LEU A N 1
ATOM 667 C CA . LEU A 1 90 ? 8.446 -5.582 -6.086 1.00 94.50 90 LEU A CA 1
ATOM 668 C C . LEU A 1 90 ? 9.851 -6.184 -5.958 1.00 94.50 90 LEU A C 1
ATOM 670 O O . LEU A 1 90 ? 10.081 -7.007 -5.079 1.00 94.50 90 LEU A O 1
ATOM 674 N N . ALA A 1 91 ? 10.800 -5.717 -6.775 1.00 91.62 91 ALA A N 1
ATOM 675 C CA . ALA A 1 91 ? 12.172 -6.218 -6.783 1.00 91.62 91 ALA A CA 1
ATOM 676 C C . ALA A 1 91 ? 13.050 -5.666 -5.644 1.00 91.62 91 ALA A C 1
ATOM 678 O O . ALA A 1 91 ? 14.074 -6.264 -5.330 1.00 91.62 91 ALA A O 1
ATOM 679 N N . VAL A 1 92 ? 12.690 -4.524 -5.042 1.00 89.94 92 VAL A N 1
ATOM 680 C CA . VAL A 1 92 ? 13.589 -3.786 -4.126 1.00 89.94 92 VAL A CA 1
ATOM 681 C C . VAL A 1 92 ? 13.060 -3.618 -2.703 1.00 89.94 92 VAL A C 1
ATOM 683 O O . VAL A 1 92 ? 13.849 -3.344 -1.806 1.00 89.94 92 VAL A O 1
ATOM 686 N N . ALA A 1 93 ? 11.749 -3.753 -2.480 1.00 87.50 93 ALA A N 1
ATOM 687 C CA . ALA A 1 93 ? 11.115 -3.433 -1.196 1.00 87.50 93 ALA A CA 1
ATOM 688 C C . ALA A 1 93 ? 10.355 -4.609 -0.558 1.00 87.50 93 ALA A C 1
ATOM 690 O O . ALA A 1 93 ? 9.759 -4.435 0.503 1.00 87.50 93 ALA A O 1
ATOM 691 N N . AS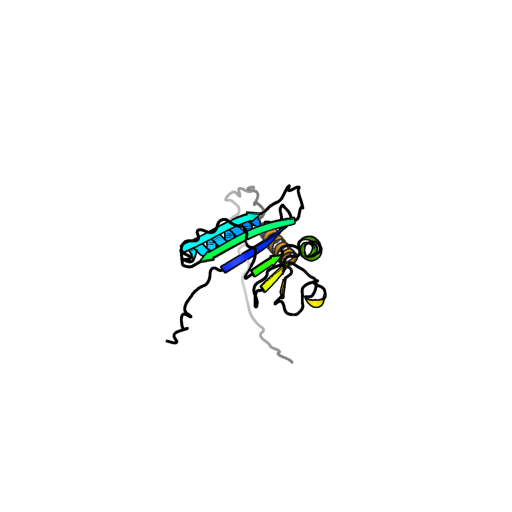N A 1 94 ? 10.353 -5.781 -1.205 1.00 90.94 94 ASN A N 1
ATOM 692 C CA . ASN A 1 94 ? 9.591 -6.973 -0.810 1.00 90.94 94 ASN A CA 1
ATOM 693 C C . ASN A 1 94 ? 8.181 -6.650 -0.245 1.00 90.94 94 ASN A C 1
ATOM 695 O O . ASN A 1 94 ? 7.893 -6.934 0.923 1.00 90.94 94 ASN A O 1
ATOM 699 N N . PRO A 1 95 ? 7.280 -6.026 -1.034 1.00 92.38 95 PRO A N 1
ATOM 700 C CA . PRO A 1 95 ? 6.051 -5.445 -0.491 1.00 92.38 95 PRO A CA 1
ATOM 701 C C . PRO A 1 95 ? 5.099 -6.447 0.170 1.00 92.38 95 PRO A C 1
ATOM 703 O O . PRO A 1 95 ? 4.335 -6.060 1.055 1.00 92.38 95 PRO A O 1
ATOM 706 N N . ALA A 1 96 ? 5.157 -7.724 -0.220 1.00 93.56 96 ALA A N 1
ATOM 707 C CA . ALA A 1 96 ? 4.317 -8.796 0.317 1.00 93.56 96 ALA A CA 1
ATOM 708 C C . ALA A 1 96 ? 4.796 -9.345 1.679 1.00 93.56 96 ALA A C 1
ATOM 710 O O . ALA A 1 96 ? 4.095 -10.143 2.297 1.00 93.56 96 ALA A O 1
ATOM 711 N N . ALA A 1 97 ? 5.961 -8.921 2.182 1.00 93.56 97 ALA A N 1
ATOM 712 C CA . ALA A 1 97 ? 6.508 -9.423 3.442 1.00 93.56 97 ALA A CA 1
ATOM 713 C C . ALA A 1 97 ? 5.569 -9.174 4.635 1.00 93.56 97 ALA A C 1
ATOM 715 O O . ALA A 1 97 ? 5.180 -8.034 4.897 1.00 93.56 97 ALA A O 1
ATOM 716 N N . GLY A 1 98 ? 5.243 -10.226 5.388 1.00 94.06 98 GLY A N 1
ATOM 717 C CA . GLY A 1 98 ? 4.378 -10.135 6.568 1.00 94.06 98 GLY A CA 1
ATOM 718 C C . GLY A 1 98 ? 2.887 -9.972 6.260 1.00 94.06 98 GLY A C 1
ATOM 719 O O . GLY A 1 98 ? 2.112 -9.765 7.187 1.00 94.06 98 GLY A O 1
ATOM 720 N N . LEU A 1 99 ? 2.462 -10.059 4.993 1.00 96.44 99 LEU A N 1
ATOM 721 C CA . LEU A 1 99 ? 1.042 -10.039 4.637 1.00 96.44 99 LEU A CA 1
ATOM 722 C C . LEU A 1 99 ? 0.284 -11.136 5.404 1.00 96.44 99 LEU A C 1
ATOM 724 O O . LEU A 1 99 ? 0.717 -12.289 5.443 1.00 96.44 99 LEU A O 1
ATOM 728 N N . LYS A 1 100 ? -0.844 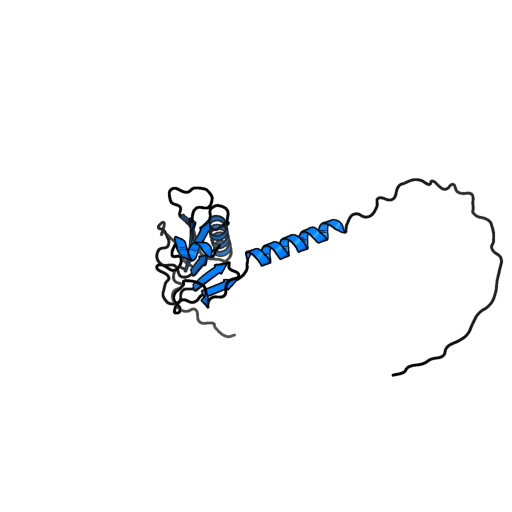-10.770 6.021 1.00 95.12 100 LYS A N 1
ATOM 729 C CA . LYS A 1 100 ? -1.698 -11.713 6.755 1.00 95.12 100 LYS A CA 1
ATOM 730 C C . LYS A 1 100 ? -2.250 -12.798 5.808 1.00 95.12 100 LYS A C 1
ATOM 732 O O . LYS A 1 100 ? -2.482 -12.510 4.630 1.00 95.12 100 LYS A O 1
ATOM 737 N N . PRO A 1 101 ? -2.528 -14.022 6.299 1.00 92.69 101 PRO A N 1
ATOM 738 C CA . PRO A 1 101 ? -3.230 -15.038 5.515 1.00 92.69 101 PRO A CA 1
ATOM 739 C C . PRO A 1 101 ? -4.551 -14.498 4.954 1.00 92.69 101 PRO A C 1
ATOM 741 O O . PRO A 1 101 ? -5.339 -13.895 5.680 1.00 92.69 101 PRO A O 1
ATOM 744 N N . GLY A 1 102 ? -4.783 -14.693 3.654 1.00 92.25 102 GLY A N 1
ATOM 745 C CA . GLY A 1 102 ? -5.950 -14.142 2.952 1.00 92.25 102 GLY A CA 1
ATOM 746 C C . GLY A 1 102 ? -5.863 -12.646 2.616 1.00 92.25 102 GLY A C 1
ATOM 747 O O . GLY A 1 102 ? -6.810 -12.100 2.048 1.00 92.25 102 GLY A O 1
ATOM 748 N N . GLY A 1 103 ? -4.745 -11.987 2.933 1.00 95.12 103 GLY A N 1
ATOM 749 C CA . GLY A 1 103 ? -4.487 -10.600 2.567 1.00 95.12 103 GLY A CA 1
ATOM 750 C C . GLY A 1 103 ? -4.355 -10.392 1.057 1.00 95.12 103 GLY A C 1
ATOM 751 O O . GLY A 1 103 ? -4.200 -11.335 0.275 1.00 95.12 103 GLY A O 1
ATOM 752 N N . VAL A 1 104 ? -4.417 -9.127 0.642 1.00 97.31 104 VAL A N 1
ATOM 753 C CA . VAL A 1 104 ? -4.435 -8.743 -0.777 1.00 97.31 104 VAL A CA 1
ATOM 754 C C . VAL A 1 104 ? -3.287 -7.803 -1.110 1.00 97.31 104 VAL A C 1
ATOM 756 O O . VAL A 1 104 ? -3.035 -6.836 -0.393 1.00 97.31 104 VAL A O 1
ATOM 759 N N . VAL A 1 105 ? -2.634 -8.045 -2.246 1.00 98.12 105 VAL A N 1
ATOM 760 C CA . VAL A 1 105 ? -1.674 -7.114 -2.845 1.00 98.12 105 VAL A CA 1
ATOM 761 C C . VAL A 1 105 ? -2.297 -6.473 -4.080 1.00 98.12 105 VAL A C 1
ATOM 763 O O . VAL A 1 105 ? -2.700 -7.161 -5.013 1.00 98.12 105 VAL A O 1
ATOM 766 N N . ILE A 1 106 ? -2.369 -5.148 -4.096 1.00 98.19 106 ILE A N 1
ATOM 767 C CA . ILE A 1 106 ? -2.826 -4.350 -5.233 1.00 98.19 106 ILE A CA 1
ATOM 768 C C . ILE A 1 106 ? -1.597 -3.718 -5.875 1.00 98.19 106 ILE A C 1
ATOM 770 O O . ILE A 1 106 ? -0.843 -3.029 -5.191 1.00 98.19 106 ILE A O 1
ATOM 774 N N . VAL A 1 107 ? -1.388 -3.931 -7.171 1.00 98.25 107 VAL A N 1
ATOM 775 C CA . VAL A 1 107 ? -0.211 -3.436 -7.894 1.00 98.25 107 VAL A CA 1
ATOM 776 C C . VAL A 1 107 ? -0.647 -2.587 -9.081 1.00 98.25 107 VAL A C 1
ATOM 778 O O . VAL A 1 107 ? -1.398 -3.045 -9.944 1.00 98.25 107 VAL A O 1
ATOM 781 N N . ASN A 1 108 ? -0.146 -1.355 -9.141 1.00 97.94 108 ASN A N 1
ATOM 782 C CA . ASN A 1 108 ? -0.230 -0.535 -10.342 1.00 97.94 108 ASN A CA 1
ATOM 783 C C . ASN A 1 108 ? 0.791 -1.041 -11.370 1.00 97.94 108 ASN A C 1
ATOM 785 O O . ASN A 1 108 ? 1.999 -0.887 -11.180 1.00 97.94 108 ASN A O 1
ATOM 789 N N . THR A 1 109 ? 0.307 -1.692 -12.424 1.00 97.62 109 THR A N 1
ATOM 790 C CA . THR A 1 109 ? 1.138 -2.287 -13.471 1.00 97.62 109 THR A CA 1
ATOM 791 C C . THR A 1 109 ? 0.326 -2.593 -14.724 1.00 97.62 109 THR A C 1
ATOM 793 O O . THR A 1 109 ? -0.874 -2.859 -14.656 1.00 97.62 109 THR A O 1
ATOM 796 N N . VAL A 1 110 ? 1.016 -2.609 -15.863 1.00 96.88 110 VAL A N 1
ATOM 797 C CA . VAL A 1 110 ? 0.520 -3.149 -17.138 1.00 96.88 110 VAL A CA 1
ATOM 798 C C . VAL A 1 110 ? 0.878 -4.627 -17.324 1.00 96.88 110 VAL A C 1
ATOM 800 O O . VAL A 1 110 ? 0.362 -5.273 -18.234 1.00 96.88 110 VAL A O 1
ATOM 803 N N . ARG A 1 111 ? 1.772 -5.170 -16.488 1.00 95.75 111 ARG A N 1
ATOM 804 C CA . ARG A 1 111 ? 2.220 -6.561 -16.580 1.00 95.75 111 ARG A CA 1
ATOM 805 C C . ARG A 1 111 ? 1.154 -7.509 -16.032 1.00 95.75 111 ARG A C 1
ATOM 807 O O . ARG A 1 111 ? 0.498 -7.193 -15.034 1.00 95.75 111 ARG A O 1
ATOM 814 N N . PRO A 1 112 ? 0.983 -8.694 -16.635 1.00 94.25 112 PRO A N 1
ATOM 815 C CA . PRO A 1 112 ? 0.077 -9.698 -16.106 1.00 94.25 112 PRO A CA 1
ATOM 816 C C . PRO A 1 112 ? 0.583 -10.238 -14.764 1.00 94.25 112 PRO A C 1
ATOM 818 O O . PRO A 1 112 ? 1.784 -10.324 -14.512 1.00 94.25 112 PRO A O 1
ATOM 821 N N . ARG A 1 113 ? -0.346 -10.705 -13.919 1.00 92.50 113 ARG A N 1
ATOM 822 C CA . ARG A 1 113 ? -0.036 -11.262 -12.588 1.00 92.50 113 ARG A CA 1
ATOM 823 C C . ARG A 1 113 ? 1.048 -12.344 -12.596 1.00 92.50 113 ARG A C 1
ATOM 825 O O . ARG A 1 113 ? 1.752 -12.495 -11.608 1.00 92.50 113 ARG A O 1
ATOM 832 N N . ALA A 1 114 ? 1.143 -13.121 -13.677 1.00 92.19 114 ALA A N 1
ATOM 833 C CA . ALA A 1 114 ? 2.076 -14.240 -13.803 1.00 92.19 114 ALA A CA 1
ATOM 834 C C . ALA A 1 114 ? 3.544 -13.793 -13.905 1.00 92.19 114 ALA A C 1
ATOM 836 O O . ALA A 1 114 ? 4.437 -14.580 -13.617 1.00 92.19 114 ALA A O 1
ATOM 837 N N . GLU A 1 115 ? 3.788 -12.539 -14.289 1.00 93.44 115 GLU A N 1
ATOM 838 C CA . GLU A 1 115 ? 5.130 -11.957 -14.407 1.00 93.44 115 GLU A CA 1
ATOM 839 C C . GLU A 1 115 ? 5.578 -11.226 -13.134 1.00 93.44 115 GLU A C 1
ATOM 841 O O . GLU A 1 115 ? 6.704 -10.732 -13.051 1.00 93.44 115 GLU A O 1
ATOM 846 N N . LEU A 1 116 ? 4.700 -11.116 -12.135 1.00 93.06 116 LEU A N 1
ATOM 847 C CA . LEU A 1 116 ? 5.019 -10.455 -10.879 1.00 93.06 116 LEU A CA 1
ATOM 848 C C . LEU A 1 116 ? 5.711 -11.445 -9.943 1.00 93.06 116 LEU A C 1
ATOM 850 O O . LEU A 1 116 ? 5.212 -12.542 -9.711 1.00 93.06 116 LEU A O 1
ATOM 854 N N . ALA A 1 117 ? 6.840 -11.032 -9.365 1.00 89.81 117 ALA A N 1
ATOM 855 C CA . ALA A 1 117 ? 7.599 -11.811 -8.386 1.00 89.81 117 ALA A CA 1
ATOM 856 C C . ALA A 1 117 ? 6.898 -11.828 -7.010 1.00 89.81 117 ALA A C 1
ATOM 858 O O . ALA A 1 117 ? 7.429 -11.334 -6.017 1.00 89.81 117 ALA A O 1
ATOM 859 N N . ILE A 1 118 ? 5.669 -12.346 -6.969 1.00 90.62 118 ILE A N 1
ATOM 860 C CA . ILE A 1 118 ? 4.840 -12.512 -5.773 1.00 90.62 118 ILE A CA 1
ATOM 861 C C . ILE A 1 118 ? 4.424 -13.992 -5.694 1.00 90.62 118 ILE A C 1
ATOM 863 O O . ILE A 1 118 ? 4.056 -14.561 -6.724 1.00 90.62 118 ILE A O 1
ATOM 867 N N . PRO A 1 119 ? 4.472 -14.628 -4.508 1.00 89.12 119 PRO A N 1
ATOM 868 C CA . PRO A 1 119 ? 4.024 -16.007 -4.324 1.00 89.12 119 PRO A CA 1
ATOM 869 C C . PRO A 1 119 ? 2.597 -16.264 -4.838 1.00 89.12 119 PRO A C 1
ATOM 871 O O . PRO A 1 119 ? 1.718 -15.408 -4.735 1.00 89.12 119 PRO A O 1
ATOM 874 N N . ALA A 1 120 ? 2.365 -17.450 -5.408 1.00 86.62 120 ALA A N 1
ATOM 875 C CA . ALA A 1 120 ? 1.114 -17.786 -6.096 1.00 86.62 120 ALA A CA 1
ATOM 876 C C . ALA A 1 120 ? -0.100 -17.957 -5.163 1.00 86.62 120 ALA A C 1
ATOM 878 O O . ALA A 1 120 ? -1.238 -17.886 -5.622 1.00 86.62 120 ALA A O 1
ATOM 879 N N . ASP A 1 121 ? 0.143 -18.196 -3.877 1.00 88.75 121 ASP A N 1
ATOM 880 C CA . ASP A 1 121 ? -0.845 -18.311 -2.803 1.00 88.75 121 ASP A CA 1
ATOM 881 C C . ASP A 1 121 ? -1.365 -16.948 -2.315 1.00 88.75 121 ASP A C 1
ATOM 883 O O . ASP A 1 121 ? -2.387 -16.874 -1.631 1.00 88.75 121 ASP A O 1
ATOM 887 N N . VAL A 1 122 ? -0.703 -15.855 -2.701 1.00 93.00 122 VAL A N 1
ATOM 888 C CA . VAL A 1 122 ? -1.126 -14.495 -2.369 1.00 93.00 122 VAL A CA 1
ATOM 889 C C . VAL A 1 122 ? -2.145 -13.994 -3.388 1.00 93.00 122 VAL A C 1
ATOM 891 O O . VAL A 1 122 ? -1.943 -14.053 -4.603 1.00 93.00 122 VAL A O 1
ATOM 894 N N . ARG A 1 123 ? -3.246 -13.414 -2.900 1.00 95.50 123 ARG A N 1
ATOM 895 C CA . ARG A 1 123 ? -4.224 -12.756 -3.767 1.00 95.50 123 ARG A CA 1
ATOM 896 C C . ARG A 1 123 ? -3.645 -11.448 -4.306 1.00 95.50 123 ARG A C 1
ATOM 898 O O . ARG A 1 123 ? -3.450 -10.494 -3.555 1.00 95.50 123 ARG A O 1
ATOM 905 N N . VAL A 1 124 ? -3.435 -11.386 -5.621 1.00 96.94 124 VAL A N 1
ATOM 906 C CA . VAL A 1 124 ? -2.909 -10.200 -6.313 1.00 96.94 124 VAL A CA 1
ATOM 907 C C . VAL A 1 124 ? -3.956 -9.607 -7.250 1.00 96.94 124 VAL A C 1
ATOM 909 O O . VAL A 1 124 ? -4.587 -10.323 -8.026 1.00 96.94 124 VAL A O 1
ATOM 912 N N . VAL A 1 125 ? -4.119 -8.287 -7.195 1.00 96.88 125 VAL A N 1
ATOM 913 C CA . VAL A 1 125 ? -4.939 -7.498 -8.120 1.00 96.88 125 VAL A CA 1
ATOM 914 C C . VAL A 1 125 ? -4.029 -6.522 -8.856 1.00 96.88 125 VAL A C 1
ATOM 916 O O . VAL A 1 125 ? -3.293 -5.765 -8.228 1.00 96.88 125 VAL A O 1
ATOM 919 N N . THR A 1 126 ? -4.083 -6.524 -10.185 1.00 97.06 126 THR A N 1
ATOM 920 C CA . THR A 1 126 ? -3.271 -5.650 -11.044 1.00 97.06 126 THR A CA 1
ATOM 921 C C . THR A 1 126 ? -4.159 -4.669 -11.798 1.00 97.06 126 THR A C 1
ATOM 923 O O . THR A 1 126 ? -5.223 -5.060 -12.279 1.00 97.06 126 THR A O 1
ATOM 926 N N . ALA A 1 127 ? -3.728 -3.418 -11.936 1.00 95.56 127 ALA A N 1
ATOM 927 C CA . ALA A 1 127 ? -4.422 -2.426 -12.755 1.00 95.56 127 ALA A CA 1
ATOM 928 C C . ALA A 1 127 ? -3.445 -1.401 -13.341 1.00 95.56 127 ALA A C 1
ATOM 930 O O . ALA A 1 127 ? -2.522 -0.977 -12.651 1.00 95.56 127 ALA A O 1
ATOM 931 N N . ASP A 1 128 ? -3.698 -0.940 -14.568 1.00 96.31 128 ASP A N 1
ATOM 932 C CA . ASP A 1 128 ? -2.990 0.203 -15.153 1.00 96.31 128 ASP A CA 1
ATOM 933 C C . ASP A 1 128 ? -3.650 1.518 -14.713 1.00 96.31 128 ASP A C 1
ATOM 935 O O . ASP A 1 128 ? -4.501 2.101 -15.397 1.00 96.31 128 ASP A O 1
ATOM 939 N N . VAL A 1 129 ? -3.285 1.972 -13.515 1.00 95.62 129 VAL A N 1
ATOM 940 C CA . VAL A 1 129 ? -3.806 3.217 -12.940 1.00 95.62 129 VAL A CA 1
ATOM 941 C C . VAL A 1 129 ? -3.156 4.424 -13.611 1.00 95.62 129 VAL A C 1
ATOM 943 O O . VAL A 1 129 ? -3.831 5.423 -13.861 1.00 95.62 129 VAL A O 1
ATOM 946 N N . THR A 1 130 ? -1.865 4.332 -13.944 1.00 95.19 130 THR A N 1
ATOM 947 C CA . THR A 1 130 ? -1.119 5.417 -14.595 1.00 95.19 130 THR A CA 1
ATOM 948 C C . THR A 1 130 ? -1.690 5.734 -15.977 1.00 95.19 130 THR A C 1
ATOM 950 O O . THR A 1 130 ? -2.014 6.892 -16.250 1.00 95.19 130 THR A O 1
ATOM 953 N N . GLY A 1 131 ? -1.868 4.727 -16.836 1.00 95.19 131 GLY A N 1
ATOM 954 C CA . GLY A 1 131 ? -2.459 4.894 -18.162 1.00 95.19 131 GLY A CA 1
ATOM 955 C C . GLY A 1 131 ? -3.892 5.408 -18.081 1.00 95.19 131 GLY A C 1
ATOM 956 O O . GLY A 1 131 ? -4.235 6.386 -18.748 1.00 95.19 131 GLY A O 1
ATOM 957 N N . SER A 1 132 ? -4.704 4.850 -17.178 1.00 93.69 132 SER A N 1
ATOM 958 C CA . SER A 1 132 ? -6.077 5.320 -16.937 1.00 93.69 132 SER A CA 1
ATOM 959 C C . SER A 1 132 ? -6.130 6.796 -16.519 1.00 93.69 132 SER A C 1
ATOM 961 O O . SER A 1 132 ? -6.948 7.567 -17.029 1.00 93.69 132 SER A O 1
ATOM 963 N N . ALA A 1 133 ? -5.235 7.223 -15.622 1.00 92.44 133 ALA A N 1
ATOM 964 C CA . ALA A 1 133 ? -5.151 8.612 -15.179 1.00 92.44 133 ALA A CA 1
ATOM 965 C C . ALA A 1 133 ? -4.748 9.552 -16.325 1.00 92.44 133 ALA A C 1
ATOM 967 O O . ALA A 1 133 ? -5.366 10.604 -16.504 1.00 92.44 133 ALA A O 1
ATOM 968 N N . LEU A 1 134 ? -3.758 9.162 -17.134 1.00 93.69 134 LEU A N 1
ATOM 969 C CA . LEU A 1 134 ? -3.336 9.936 -18.301 1.00 93.69 134 LEU A CA 1
ATOM 970 C C . LEU A 1 134 ? -4.473 10.079 -19.316 1.00 93.69 134 LEU A C 1
ATOM 972 O O . LEU A 1 134 ? -4.739 11.193 -19.768 1.00 93.69 134 LEU A O 1
ATOM 976 N N . LEU A 1 135 ? -5.189 8.999 -19.636 1.00 92.81 135 LEU A N 1
ATOM 977 C CA . LEU A 1 135 ? -6.346 9.039 -20.539 1.00 92.81 135 LEU A CA 1
ATOM 978 C C . LEU A 1 135 ? -7.411 10.032 -20.051 1.00 92.81 135 LEU A C 1
ATOM 980 O O . LEU A 1 135 ? -7.920 10.844 -20.830 1.00 92.81 135 LEU A O 1
ATOM 984 N N . GLN A 1 136 ? -7.696 10.031 -18.748 1.00 89.44 136 GLN A N 1
ATOM 985 C CA . GLN A 1 136 ? -8.662 10.948 -18.149 1.00 89.44 136 GLN A CA 1
ATOM 986 C C . GLN A 1 136 ? -8.194 12.411 -18.196 1.00 89.44 136 GLN A C 1
ATOM 988 O O . GLN A 1 136 ? -8.991 13.310 -18.454 1.00 89.44 136 GLN A O 1
ATOM 993 N N . MET A 1 137 ? -6.909 12.694 -17.980 1.00 86.62 137 MET A N 1
ATOM 994 C CA . MET A 1 137 ? -6.398 14.069 -18.056 1.00 86.62 137 MET A CA 1
ATOM 995 C C . MET A 1 137 ? -6.501 14.649 -19.474 1.00 86.62 137 MET A C 1
ATOM 997 O O . MET A 1 137 ? -6.886 15.812 -19.639 1.00 86.62 137 MET A O 1
ATOM 1001 N N . HIS A 1 138 ? -6.225 13.839 -20.499 1.00 83.38 138 HIS A N 1
ATOM 1002 C CA . HIS A 1 138 ? -6.348 14.261 -21.897 1.00 83.38 138 HIS A CA 1
ATOM 1003 C C . HIS A 1 138 ? -7.810 14.524 -22.295 1.00 83.38 138 HIS A C 1
ATOM 1005 O O . HIS A 1 138 ? -8.090 15.495 -23.007 1.00 83.38 138 HIS A O 1
ATOM 1011 N N . SER A 1 139 ? -8.762 13.731 -21.787 1.00 75.88 139 SER A N 1
ATOM 1012 C CA . SER A 1 139 ? -10.192 13.920 -22.076 1.00 75.88 139 SER A CA 1
ATOM 1013 C C . SER A 1 139 ? -10.739 15.254 -21.532 1.00 75.88 139 SER A C 1
ATOM 1015 O O . SER A 1 139 ? -11.562 15.905 -22.183 1.00 75.88 139 SER A O 1
ATOM 1017 N N . HIS A 1 140 ? -10.221 15.739 -20.396 1.00 63.72 140 HIS A N 1
ATOM 1018 C CA . HIS A 1 140 ? -10.605 17.037 -19.819 1.00 63.72 140 HIS A CA 1
ATOM 1019 C C . HIS A 1 140 ? -9.951 18.244 -20.506 1.00 63.72 140 HIS A C 1
ATOM 1021 O O . HIS A 1 140 ? -10.564 19.314 -20.578 1.00 63.72 140 HIS A O 1
ATOM 1027 N N . GLN A 1 141 ? -8.748 18.098 -21.068 1.00 58.84 141 GLN A N 1
ATOM 1028 C CA . GLN A 1 141 ? -8.077 19.183 -21.801 1.00 58.84 141 GLN A CA 1
ATOM 1029 C C . GLN A 1 141 ? -8.754 19.489 -23.150 1.00 58.84 141 GLN A C 1
ATOM 1031 O O . GLN A 1 141 ? -8.875 20.658 -23.526 1.00 58.84 141 GLN A O 1
ATOM 1036 N N . GLY A 1 142 ? -9.295 18.476 -23.838 1.00 50.72 142 GLY A N 1
ATOM 1037 C CA . GLY A 1 142 ? -10.037 18.651 -25.096 1.00 50.72 142 GLY A CA 1
ATOM 1038 C C . GLY A 1 142 ? -11.346 19.447 -24.961 1.00 50.72 142 GLY A C 1
ATOM 1039 O O . GLY A 1 142 ? -11.757 20.135 -25.897 1.00 50.72 142 GLY A O 1
ATOM 1040 N N . ARG A 1 143 ? -11.983 19.438 -23.780 1.00 51.25 143 ARG A N 1
ATOM 1041 C CA . ARG A 1 143 ? -13.225 20.193 -23.514 1.00 51.25 143 ARG A CA 1
ATOM 1042 C C . ARG A 1 143 ? -13.012 21.700 -23.347 1.00 51.25 143 ARG A C 1
ATOM 1044 O O . ARG A 1 143 ? -13.932 22.467 -23.621 1.00 51.25 143 ARG A O 1
ATOM 1051 N N . ARG A 1 144 ? -11.807 22.149 -22.974 1.00 47.84 144 ARG A N 1
ATOM 1052 C CA . ARG A 1 144 ? -11.498 23.584 -22.799 1.00 47.84 144 ARG A CA 1
ATOM 1053 C C . ARG A 1 144 ? -11.320 24.352 -24.114 1.00 47.84 144 ARG A C 1
ATOM 1055 O O . ARG A 1 144 ? -11.357 25.576 -24.095 1.00 47.84 144 ARG A O 1
ATOM 1062 N N . ARG A 1 145 ? -11.178 23.673 -25.259 1.00 45.50 145 ARG A N 1
ATOM 1063 C CA . ARG A 1 145 ? -10.999 24.322 -26.574 1.00 45.50 145 ARG A CA 1
ATOM 1064 C C . ARG A 1 145 ? -12.298 24.661 -27.320 1.00 45.50 145 ARG A C 1
ATOM 1066 O O . ARG A 1 145 ? -12.230 25.315 -28.351 1.00 45.50 145 ARG A O 1
ATOM 1073 N N . ARG A 1 146 ? -13.479 24.254 -26.833 1.00 46.22 146 ARG A N 1
ATOM 1074 C CA . ARG A 1 146 ? -14.754 24.434 -27.565 1.00 46.22 146 ARG A CA 1
ATOM 1075 C C . ARG A 1 146 ? -15.591 25.659 -27.170 1.00 46.22 146 ARG A C 1
ATOM 1077 O O . ARG A 1 146 ? -16.646 25.860 -27.760 1.00 46.22 146 ARG A O 1
ATOM 1084 N N . THR A 1 147 ? -15.147 26.496 -26.231 1.00 46.03 147 THR A N 1
ATOM 1085 C CA . THR A 1 147 ? -15.917 27.680 -25.787 1.00 46.03 147 THR A CA 1
ATOM 1086 C C . THR A 1 147 ? -15.405 29.023 -26.307 1.00 46.03 147 THR A C 1
ATOM 1088 O O . THR A 1 147 ? -15.983 30.054 -25.967 1.00 46.03 147 THR A O 1
ATOM 1091 N N . SER A 1 148 ? -14.401 29.062 -27.189 1.00 45.31 148 SER A N 1
ATOM 1092 C CA . SER A 1 148 ? -14.075 30.296 -27.911 1.00 45.31 148 SER A CA 1
ATOM 1093 C C . SER A 1 148 ? -15.121 30.550 -29.005 1.00 45.31 148 SER A C 1
ATOM 1095 O O . SER A 1 148 ? -14.907 30.229 -30.173 1.00 45.31 148 SER A O 1
ATOM 1097 N N . ARG A 1 149 ? -16.278 31.117 -28.633 1.00 46.19 149 ARG A N 1
ATOM 1098 C CA . ARG A 1 149 ? -17.126 31.824 -29.606 1.00 46.19 149 ARG A CA 1
ATOM 1099 C C . ARG A 1 149 ? -16.272 32.956 -30.194 1.00 46.19 149 ARG A C 1
ATOM 1101 O O . ARG A 1 149 ? -15.648 33.675 -29.409 1.00 46.19 149 ARG A O 1
ATOM 1108 N N . PRO A 1 150 ? -16.214 33.144 -31.521 1.00 45.47 150 PRO A N 1
ATOM 1109 C CA . PRO A 1 150 ? -15.557 34.317 -32.072 1.00 45.47 150 PRO A CA 1
ATOM 1110 C C . PRO A 1 150 ? -16.280 35.558 -31.538 1.00 45.47 150 PRO A C 1
ATOM 1112 O O . PRO A 1 150 ? -17.507 35.654 -31.597 1.00 45.47 150 PRO A O 1
ATOM 1115 N N . ARG A 1 151 ? -15.517 36.481 -30.948 1.00 47.53 151 ARG A N 1
ATOM 1116 C CA . ARG A 1 151 ? -16.011 37.798 -30.540 1.00 47.53 151 ARG A CA 1
ATOM 1117 C C . ARG A 1 151 ? -16.482 38.498 -31.817 1.00 47.53 151 ARG A C 1
ATOM 1119 O O . ARG A 1 151 ? -15.657 38.799 -32.673 1.00 47.53 151 ARG A O 1
ATOM 1126 N N . ALA A 1 152 ? -17.787 38.710 -31.966 1.00 50.50 152 ALA A N 1
ATOM 1127 C CA . ALA A 1 152 ? -18.304 39.557 -33.032 1.00 50.50 152 ALA A CA 1
ATOM 1128 C C . ALA A 1 152 ? -17.740 40.973 -32.838 1.00 50.50 152 ALA A C 1
ATOM 1130 O O . ALA A 1 152 ? -17.858 41.553 -31.756 1.00 50.50 152 ALA A O 1
ATOM 1131 N N . SER A 1 153 ? -17.079 41.497 -33.864 1.00 43.25 153 SER A N 1
ATOM 1132 C CA . SER A 1 153 ? -16.612 42.878 -33.932 1.00 43.25 153 SER A CA 1
ATOM 1133 C C . SER A 1 153 ? -17.818 43.826 -34.032 1.00 43.25 153 SER A C 1
ATOM 1135 O O . SER A 1 153 ? -18.689 43.607 -34.877 1.00 43.25 153 SER A O 1
ATOM 1137 N N . PRO A 1 154 ? -17.911 44.885 -33.206 1.00 49.59 154 PRO A N 1
ATOM 1138 C CA . PRO A 1 154 ? -18.989 45.854 -33.316 1.00 49.59 154 PRO A CA 1
ATOM 1139 C C . PRO A 1 154 ? -18.608 46.908 -34.361 1.00 49.59 154 PRO A C 1
ATOM 1141 O O . PRO A 1 154 ? -18.006 47.926 -34.039 1.00 49.59 154 PRO A O 1
ATOM 1144 N N . SER A 1 155 ? -18.946 46.670 -35.627 1.00 42.59 155 SER A N 1
ATOM 1145 C CA . SER A 1 155 ? -18.903 47.724 -36.647 1.00 42.59 155 SER A CA 1
ATOM 1146 C C . SER A 1 155 ? -19.942 47.487 -37.742 1.00 42.59 155 SER A C 1
ATOM 1148 O O . SER A 1 155 ? -19.665 46.896 -38.781 1.00 42.59 155 SER A O 1
ATOM 1150 N N . SER A 1 156 ? -21.168 47.939 -37.497 1.00 38.62 156 SER A N 1
ATOM 1151 C CA . SER A 1 156 ? -21.952 48.694 -38.483 1.00 38.62 156 SER A CA 1
ATOM 1152 C C . SER A 1 156 ? -23.214 49.219 -37.804 1.00 38.62 156 SER A C 1
ATOM 1154 O O . SER A 1 156 ? -24.212 48.523 -37.640 1.00 38.62 156 SER A O 1
ATOM 1156 N N . VAL A 1 157 ? -23.152 50.482 -37.388 1.00 46.81 157 VAL A N 1
ATOM 1157 C CA . VAL A 1 157 ? -24.350 51.306 -37.242 1.00 46.81 157 VAL A CA 1
ATOM 1158 C C . VAL A 1 157 ? -24.949 51.397 -38.645 1.00 46.81 157 VAL A C 1
ATOM 1160 O O . VAL A 1 157 ? -24.341 52.001 -39.523 1.00 46.81 157 VAL A O 1
ATOM 1163 N N . ARG A 1 158 ? -26.086 50.742 -38.891 1.00 39.47 158 ARG A N 1
ATOM 1164 C CA . ARG A 1 158 ? -26.884 50.990 -40.097 1.00 39.47 158 ARG A CA 1
ATOM 1165 C C . ARG A 1 158 ? -27.963 52.000 -39.737 1.00 39.47 158 ARG A C 1
ATOM 1167 O O . ARG A 1 158 ? -28.790 51.744 -38.862 1.00 39.47 158 ARG A O 1
ATOM 1174 N N . THR A 1 159 ? -27.890 53.168 -40.361 1.00 37.91 159 THR A N 1
ATOM 1175 C CA . THR A 1 159 ?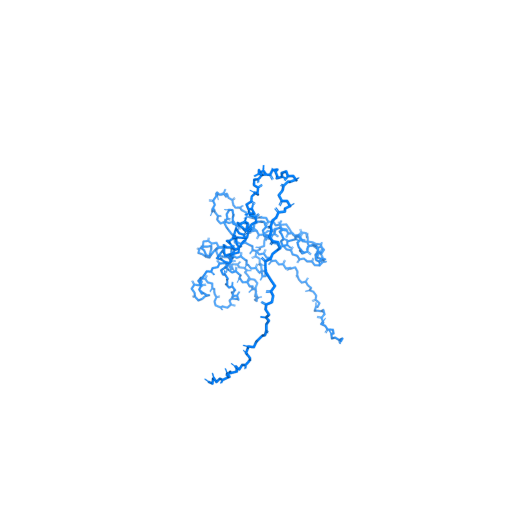 -28.888 54.229 -40.270 1.00 37.91 159 THR A CA 1
ATOM 1176 C C . THR A 1 159 ? -30.209 53.789 -40.896 1.00 37.91 159 THR A C 1
ATOM 1178 O O . THR A 1 159 ? -30.294 52.890 -41.732 1.00 37.91 159 THR A O 1
ATOM 1181 N N . ARG A 1 160 ? -31.271 54.410 -40.397 1.00 35.78 160 ARG A N 1
ATOM 1182 C CA . ARG A 1 160 ? -32.676 54.108 -40.643 1.00 35.78 160 ARG A CA 1
ATOM 1183 C C . ARG A 1 160 ? -33.115 54.745 -41.968 1.00 35.78 160 ARG A C 1
ATOM 1185 O O . ARG A 1 160 ? -33.812 55.743 -41.917 1.00 35.78 160 ARG A O 1
ATOM 1192 N N . GLU A 1 161 ? -32.683 54.221 -43.119 1.00 43.94 161 GLU A N 1
ATOM 1193 C CA . GLU A 1 161 ? -33.049 54.834 -44.416 1.00 43.94 161 GLU A CA 1
ATOM 1194 C C . GLU A 1 161 ? -33.020 53.920 -45.661 1.00 43.94 161 GLU A C 1
ATOM 1196 O O . GLU A 1 161 ? -33.007 54.411 -46.778 1.00 43.94 161 GLU A O 1
ATOM 1201 N N . GLU A 1 162 ? -33.088 52.592 -45.515 1.00 42.53 162 GLU A N 1
ATOM 1202 C CA . GLU A 1 162 ? -33.268 51.673 -46.665 1.00 42.53 162 GLU A CA 1
ATOM 1203 C C . GLU A 1 162 ? -34.462 50.731 -46.444 1.00 42.53 162 GLU A C 1
ATOM 1205 O O . GLU A 1 162 ? -34.398 49.512 -46.599 1.00 42.53 162 GLU A O 1
ATOM 1210 N N . ARG A 1 163 ? -35.583 51.326 -46.024 1.00 41.38 163 ARG A N 1
ATOM 1211 C CA . ARG A 1 163 ? -36.922 50.745 -46.146 1.00 41.38 163 ARG A CA 1
ATOM 1212 C C . ARG A 1 163 ? -37.583 51.444 -47.324 1.00 41.38 163 ARG A C 1
ATOM 1214 O O . ARG A 1 163 ? -38.223 52.460 -47.120 1.00 41.38 163 ARG A O 1
ATOM 1221 N N . ASP A 1 164 ? -37.342 50.929 -48.516 1.00 41.06 164 ASP A N 1
ATOM 1222 C CA . ASP A 1 164 ? -38.266 50.935 -49.650 1.00 4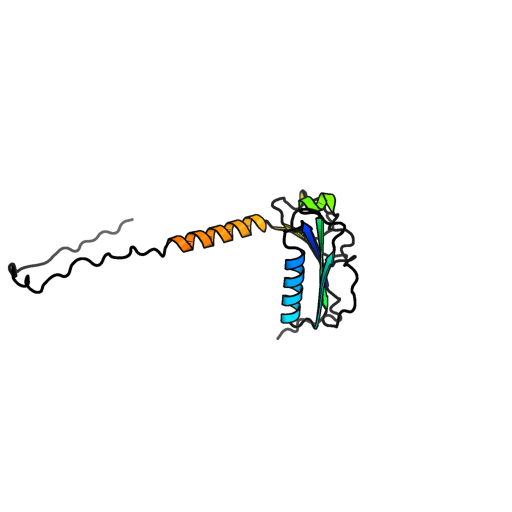1.06 164 ASP A CA 1
ATOM 1223 C C . ASP A 1 164 ? -37.472 50.512 -50.874 1.00 41.06 164 ASP A C 1
ATOM 1225 O O . ASP A 1 164 ? -36.697 51.287 -51.411 1.00 41.06 164 ASP A O 1
ATOM 1229 N N . GLU A 1 165 ? -37.636 49.256 -51.286 1.00 37.34 165 GLU A N 1
ATOM 1230 C CA . GLU A 1 165 ? -37.837 48.927 -52.695 1.00 37.34 165 GLU A CA 1
ATOM 1231 C C . GLU A 1 165 ? -38.049 47.422 -52.879 1.00 37.34 165 GLU A C 1
ATOM 1233 O O . GLU A 1 165 ? -37.257 46.588 -52.443 1.00 37.34 165 GLU A O 1
ATOM 1238 N N . ARG A 1 166 ? -39.117 47.125 -53.629 1.00 37.03 166 ARG A N 1
ATOM 1239 C CA . ARG A 1 166 ? -39.477 45.844 -54.257 1.00 37.03 166 ARG A CA 1
ATOM 1240 C C . ARG A 1 166 ? -40.268 44.840 -53.413 1.00 37.03 166 ARG A C 1
ATOM 1242 O O . ARG A 1 166 ? -39.911 43.681 -53.254 1.00 37.03 166 ARG A O 1
ATOM 1249 N N . THR A 1 167 ? -41.478 45.266 -53.053 1.00 40.69 167 THR A N 1
ATOM 1250 C CA . THR A 1 167 ? -42.687 44.453 -53.268 1.00 40.69 167 THR A CA 1
ATOM 1251 C C . THR A 1 167 ? -43.065 44.521 -54.749 1.00 40.69 167 THR A C 1
ATOM 1253 O O . THR A 1 167 ? -43.630 45.539 -55.124 1.00 40.69 167 THR A O 1
ATOM 1256 N N . ARG A 1 168 ? -42.709 43.505 -55.554 1.00 36.03 168 ARG A N 1
ATOM 1257 C CA . ARG A 1 168 ? -43.370 42.901 -56.753 1.00 36.03 168 ARG A CA 1
ATOM 1258 C C . ARG A 1 168 ? -42.492 41.668 -57.062 1.00 36.03 168 ARG A C 1
ATOM 1260 O O . ARG A 1 168 ? -41.284 41.833 -57.144 1.00 36.03 168 ARG A O 1
ATOM 1267 N N . ASP A 1 169 ? -42.931 40.417 -57.011 1.00 37.00 169 ASP A N 1
ATOM 1268 C CA . ASP A 1 169 ? -44.038 39.836 -57.760 1.00 37.00 169 ASP A CA 1
ATOM 1269 C C . ASP A 1 169 ? -44.751 38.710 -56.991 1.00 37.00 169 ASP A C 1
ATOM 1271 O O . ASP A 1 169 ? -44.212 38.074 -56.084 1.00 37.00 169 ASP A O 1
ATOM 1275 N N . ILE A 1 170 ? -46.008 38.537 -57.379 1.00 42.41 170 ILE A N 1
ATOM 1276 C CA . ILE A 1 170 ? -47.048 37.644 -56.867 1.00 42.41 170 ILE A CA 1
ATOM 1277 C C . ILE A 1 170 ? -47.035 36.315 -57.663 1.00 42.41 170 ILE A C 1
ATOM 1279 O O . ILE A 1 170 ? -46.610 36.312 -58.816 1.00 42.41 170 ILE A O 1
ATOM 1283 N N . ASP A 1 171 ? -47.605 35.256 -57.055 1.00 37.31 171 ASP A N 1
ATOM 1284 C CA . ASP A 1 171 ? -48.269 34.077 -57.675 1.00 37.31 171 ASP A CA 1
ATOM 1285 C C . ASP A 1 171 ? -47.395 32.941 -58.277 1.00 37.31 171 ASP A C 1
ATOM 1287 O O . ASP A 1 171 ? -46.421 33.211 -58.961 1.00 37.31 171 ASP A O 1
ATOM 1291 N N . VAL A 1 172 ? -47.610 31.614 -58.128 1.00 40.91 172 VAL A N 1
ATOM 1292 C CA . VAL A 1 172 ? -48.658 30.677 -57.621 1.00 40.91 172 VAL A CA 1
ATOM 1293 C C . VAL A 1 172 ? -47.979 29.280 -57.361 1.00 40.91 172 VAL A C 1
ATOM 1295 O O . VAL A 1 172 ? -46.988 28.983 -58.031 1.00 40.91 172 VAL A O 1
ATOM 1298 N N . PRO A 1 173 ? -48.465 28.384 -56.458 1.00 43.62 173 PRO A N 1
ATOM 1299 C CA . PRO A 1 173 ? -48.023 26.968 -56.280 1.00 43.62 173 PRO A CA 1
ATOM 1300 C C . PRO A 1 173 ? -49.021 25.957 -56.941 1.00 43.62 173 PRO A C 1
ATOM 1302 O O . PRO A 1 173 ? -49.962 26.441 -57.559 1.00 43.62 173 PRO A O 1
ATOM 1305 N N . PRO A 1 174 ? -49.009 24.600 -56.787 1.00 60.12 174 PRO A N 1
ATOM 1306 C CA . PRO A 1 174 ? -48.075 23.614 -56.203 1.00 60.12 174 PRO A CA 1
ATOM 1307 C C . PRO A 1 174 ? -47.841 22.366 -57.127 1.00 60.12 174 PRO A C 1
ATOM 1309 O O . PRO A 1 174 ? -48.234 22.360 -58.284 1.00 60.12 174 PRO A O 1
ATOM 1312 N N . GLU A 1 175 ? -47.249 21.293 -56.569 1.00 36.19 175 GLU A N 1
ATOM 1313 C CA . GLU A 1 175 ? -47.325 19.849 -56.938 1.00 36.19 175 GLU A CA 1
ATOM 1314 C C . GLU A 1 175 ? -45.980 19.170 -57.273 1.00 36.19 175 GLU A C 1
ATOM 1316 O O . GLU A 1 175 ? -45.378 19.421 -58.310 1.00 36.19 175 GLU A O 1
ATOM 1321 N N . ARG A 1 176 ? -45.559 18.191 -56.449 1.00 36.75 176 ARG A N 1
ATOM 1322 C CA . ARG A 1 176 ? -45.751 16.754 -56.755 1.00 36.75 176 ARG A CA 1
ATOM 1323 C C . ARG A 1 176 ? -45.238 15.841 -55.635 1.00 36.75 176 ARG A C 1
ATOM 1325 O O . ARG A 1 176 ? -44.052 15.786 -55.327 1.00 36.75 176 ARG A O 1
ATOM 1332 N N . TRP A 1 177 ? -46.158 15.055 -55.085 1.00 38.09 177 TRP A N 1
ATOM 1333 C CA . TRP A 1 177 ? -45.906 13.871 -54.263 1.00 38.09 177 TRP A CA 1
ATOM 1334 C C . TRP A 1 177 ? -45.777 12.640 -55.183 1.00 38.09 177 TRP A C 1
ATOM 1336 O O . TRP A 1 177 ? -46.609 12.469 -56.071 1.00 38.09 177 TRP A O 1
ATOM 1346 N N . ARG A 1 178 ? -44.749 11.805 -54.976 1.00 39.44 178 ARG A N 1
ATOM 1347 C CA . ARG A 1 178 ? -44.591 10.360 -55.311 1.00 39.44 178 ARG A CA 1
ATOM 1348 C C . ARG A 1 178 ? -43.109 10.053 -55.036 1.00 39.44 178 ARG A C 1
ATOM 1350 O O . ARG A 1 178 ? -42.247 10.573 -55.721 1.00 39.44 178 ARG A O 1
ATOM 1357 N N . GLY A 1 179 ? -42.719 9.357 -53.974 1.00 36.16 179 GLY A N 1
ATOM 1358 C CA . GLY A 1 179 ? -43.103 7.992 -53.646 1.00 36.16 179 GLY A CA 1
ATOM 1359 C C . GLY A 1 179 ? -42.090 7.028 -54.269 1.00 36.16 179 GLY A C 1
ATOM 1360 O O . GLY A 1 179 ? -42.131 6.831 -55.479 1.00 36.16 179 GLY A O 1
ATOM 1361 N N . ARG A 1 180 ? -41.214 6.424 -53.452 1.00 39.53 180 ARG A N 1
ATOM 1362 C CA . ARG A 1 180 ? -40.730 5.043 -53.631 1.00 39.53 180 ARG A CA 1
ATOM 1363 C C . ARG A 1 180 ? -39.882 4.585 -52.439 1.00 39.53 180 ARG A C 1
ATOM 1365 O O . ARG A 1 180 ? -38.805 5.108 -52.183 1.00 39.53 180 ARG A O 1
ATOM 1372 N N . ARG A 1 181 ? -40.420 3.591 -51.726 1.00 41.44 181 ARG A N 1
ATOM 1373 C CA . ARG A 1 181 ? -39.650 2.581 -50.994 1.00 41.44 181 ARG A CA 1
ATOM 1374 C C . ARG A 1 181 ? -39.009 1.635 -52.011 1.00 41.44 181 ARG A C 1
ATOM 1376 O O . ARG A 1 181 ? -39.586 1.464 -53.077 1.00 41.44 181 ARG A O 1
ATOM 1383 N N . HIS A 1 182 ? -37.892 1.034 -51.629 1.00 43.47 182 HIS A N 1
ATOM 1384 C CA . HIS A 1 182 ? -37.386 -0.328 -51.878 1.00 43.47 182 HIS A CA 1
ATOM 1385 C C . HIS A 1 182 ? -35.926 -0.265 -51.397 1.00 43.47 182 HIS A C 1
ATOM 1387 O O . HIS A 1 182 ? -35.283 0.765 -51.576 1.00 43.47 182 HIS A O 1
ATOM 1393 N N . GLY A 1 183 ? -35.360 -1.234 -50.701 1.00 38.44 183 GLY A N 1
ATOM 1394 C CA . GLY A 1 183 ? -35.624 -2.662 -50.603 1.00 38.44 183 GLY A CA 1
ATOM 1395 C C . GLY A 1 183 ? -34.257 -3.270 -50.328 1.00 38.44 183 GLY A C 1
ATOM 1396 O O . GLY A 1 183 ? -33.299 -2.788 -50.973 1.00 38.44 183 GLY A O 1
#